Protein AF-A0A1E4HZI2-F1 (afdb_monomer)

Nearest PDB structures (foldseek):
  3ub1-assembly1_A  TM=8.234E-01  e=3.352E-04  Clostridium perfringens
  3ub1-assembly2_F  TM=8.005E-01  e=2.972E-04  Clostridium perfringens
  3wz3-assembly1_A  TM=5.425E-01  e=5.915E-02  Plasmid R64
  7qun-assembly1_D  TM=4.709E-01  e=5.071E+00  Sus scrofa domesticus
  7qun-assembly1_A  TM=4.025E-01  e=5.720E+00  Sus scrofa domesticus

Secondary structure (DSSP, 8-state):
-----------PSPPPPHHHHHHHHHHHHHHHT-EETT-HHHHHHHHGGGBSSGGGGGTT--S-SEEEEEEEEEEEEEE-TTS-EEEEEEEEEEEEEE-SPPPSSPPPPP---TTS--SS--TT-TTEEEEEEEEEEE-PEEEE-TTS-EEE-TT--TT----

Solvent-accessible surface area (backbone atoms only — not comparable to full-atom values): 9660 Å² total; per-residue (Å²): 136,91,80,80,85,70,80,81,69,75,75,65,80,73,58,55,52,70,67,62,41,34,53,52,46,35,54,48,50,44,39,68,58,14,31,28,45,68,39,67,63,44,27,41,63,53,37,36,79,45,30,68,54,53,81,59,46,53,63,99,55,89,73,67,58,38,29,34,45,80,44,70,43,60,60,62,72,45,78,38,94,87,38,24,34,32,31,36,33,42,31,36,34,32,35,42,44,75,75,48,83,83,72,94,60,60,73,76,86,70,96,60,55,86,89,68,59,56,19,35,80,64,89,85,51,81,50,53,42,85,52,69,68,47,82,46,76,50,62,54,26,30,32,60,41,99,89,70,47,70,23,33,36,88,77,55,48,94,84,54,69,88,124

Mean predicted aligned error: 7.82 Å

Foldseek 3Di:
DDDDPDDPPPPQQAFDDPVVLQVLVQLLCQALLFADLLARVLQLVLCVVAAPDSVCSCPPHPSDFGKGWPDKDWDDWDAAPNRKIWIKIKTKMKTKDFDDDRDPHRDDDDPDDSVRRHNGDDPPDPRIDIDDIDIDIDTWIWDQDPVRDIHTYPCADNVGPDD

pLDDT: mean 85.81, std 16.64, range [36.72, 98.75]

Sequence (163 aa):
MLAAVGPDFAAGPETVGELEAAAFAGRFVAEFLSWDEDDPARRAEVLRPLLRDPSGATLGWSGTGRQRVETVLPGRTLRTPCGGVIVEVTARVRTFRRTSPRPDQAPAPAEAHAADASCCPPDSSPGWVPAEAAWTRVAPPVVRLPDGELGIDLALTARGSQR

Structure (mmCIF, N/CA/C/O backbone):
data_AF-A0A1E4HZI2-F1
#
_entry.id   AF-A0A1E4HZI2-F1
#
loop_
_atom_site.group_PDB
_atom_site.id
_atom_site.type_symbol
_atom_site.label_atom_id
_atom_site.label_alt_id
_atom_site.label_comp_id
_atom_site.label_asym_id
_atom_site.label_entity_id
_atom_site.label_seq_id
_atom_site.pdbx_PDB_ins_code
_atom_site.Cartn_x
_atom_site.Cartn_y
_atom_site.Cartn_z
_atom_site.occupancy
_atom_site.B_iso_or_equiv
_atom_site.auth_seq_id
_atom_site.auth_comp_id
_atom_site.auth_asym_id
_atom_site.auth_atom_id
_atom_site.pdbx_PDB_model_num
ATOM 1 N N . MET A 1 1 ? -45.570 19.506 31.633 1.00 45.88 1 MET A N 1
ATOM 2 C CA . MET A 1 1 ? -45.087 18.113 31.714 1.00 45.88 1 MET A CA 1
ATOM 3 C C . MET A 1 1 ? -43.783 18.064 30.931 1.00 45.88 1 MET A C 1
ATOM 5 O O . MET A 1 1 ? -43.827 18.215 29.720 1.00 45.88 1 MET A O 1
ATOM 9 N N . LEU A 1 2 ? -42.640 18.040 31.625 1.00 44.00 2 LEU A N 1
ATOM 10 C CA . LEU A 1 2 ? -41.316 17.909 31.006 1.00 44.00 2 LEU A CA 1
ATOM 11 C C . LEU A 1 2 ? -41.111 16.464 30.527 1.00 44.00 2 LEU A C 1
ATOM 13 O O . LEU A 1 2 ? -41.405 15.541 31.282 1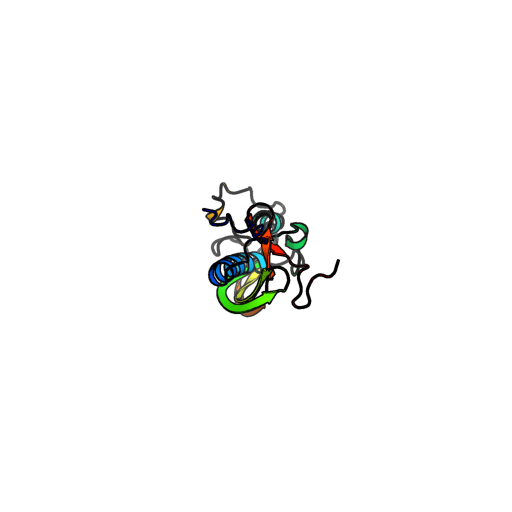.00 44.00 2 LEU A O 1
ATOM 17 N N . ALA A 1 3 ? -40.508 16.285 29.351 1.00 42.72 3 ALA A N 1
ATOM 18 C CA . ALA A 1 3 ? -39.646 15.142 29.060 1.00 42.72 3 ALA A CA 1
ATOM 19 C C . ALA A 1 3 ? -38.437 15.638 28.252 1.00 42.72 3 ALA A C 1
ATOM 21 O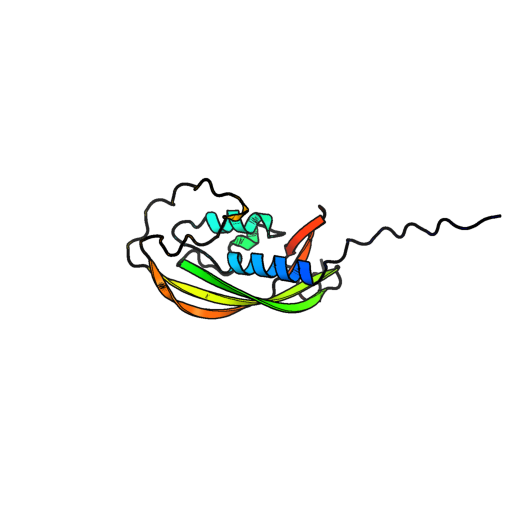 O . ALA A 1 3 ? -38.572 16.451 27.340 1.00 42.72 3 ALA A O 1
ATOM 22 N N . ALA A 1 4 ? -37.262 15.224 28.712 1.00 41.16 4 ALA A N 1
ATOM 23 C CA . ALA A 1 4 ? -35.968 15.852 28.509 1.00 41.16 4 ALA A CA 1
ATOM 24 C C . ALA A 1 4 ? -35.401 15.688 27.090 1.00 41.16 4 ALA A C 1
ATOM 26 O O . ALA A 1 4 ? -35.347 14.582 26.558 1.00 41.16 4 ALA A O 1
ATOM 27 N N . VAL A 1 5 ? -34.872 16.785 26.542 1.00 49.59 5 VAL A N 1
ATOM 28 C CA . VAL A 1 5 ? -33.780 16.734 25.563 1.00 49.59 5 VAL A CA 1
ATOM 29 C C . VAL A 1 5 ? -32.561 16.242 26.339 1.00 49.59 5 VAL A C 1
ATOM 31 O O . VAL A 1 5 ? -32.007 16.972 27.162 1.00 49.59 5 VAL A O 1
ATOM 34 N N . GLY A 1 6 ? -32.219 14.964 26.169 1.00 43.66 6 GLY A N 1
ATOM 35 C CA . GLY A 1 6 ? -30.952 14.428 26.660 1.00 43.66 6 GLY A CA 1
ATOM 36 C C . GLY A 1 6 ? -29.792 15.208 26.035 1.00 43.66 6 GLY A C 1
ATOM 37 O O . GLY A 1 6 ? -29.948 15.711 24.920 1.00 43.66 6 GLY A O 1
ATOM 38 N N . PRO A 1 7 ? -28.660 15.366 26.738 1.00 44.91 7 PRO A N 1
ATOM 39 C CA . PRO A 1 7 ? -27.532 16.093 26.186 1.00 44.91 7 PRO A CA 1
ATOM 40 C C . PRO A 1 7 ? -27.103 15.422 24.882 1.00 44.91 7 PRO A C 1
ATOM 42 O O . PRO A 1 7 ? -26.924 14.204 24.834 1.00 44.91 7 PRO A O 1
ATOM 45 N N . ASP A 1 8 ? -26.965 16.240 23.843 1.00 50.44 8 ASP A N 1
ATOM 46 C CA . ASP A 1 8 ? -26.248 15.899 22.625 1.00 50.44 8 ASP A CA 1
ATOM 47 C C . ASP A 1 8 ? -24.819 15.580 23.079 1.00 50.44 8 ASP A C 1
ATOM 49 O O . ASP A 1 8 ? -24.018 16.472 23.378 1.00 50.44 8 ASP A O 1
ATOM 53 N N . PHE A 1 9 ? -24.541 14.296 23.318 1.00 44.56 9 PHE A N 1
ATOM 54 C CA . PHE A 1 9 ? -23.184 13.845 23.556 1.00 44.56 9 PHE A CA 1
ATOM 55 C C . PHE A 1 9 ? -22.459 14.178 22.269 1.00 44.56 9 PHE A C 1
ATOM 57 O O . PHE A 1 9 ? -22.679 13.495 21.273 1.00 44.56 9 PHE A O 1
ATOM 64 N N . ALA A 1 10 ? -21.659 15.247 22.291 1.00 44.47 10 ALA A N 1
ATOM 65 C CA . ALA A 1 10 ? -20.738 15.582 21.222 1.00 44.47 10 ALA A CA 1
ATOM 66 C C . ALA A 1 10 ? -20.113 14.270 20.751 1.00 44.47 10 ALA A C 1
ATOM 68 O O . ALA A 1 10 ? -19.382 13.632 21.516 1.00 44.47 10 ALA A O 1
ATOM 69 N N . ALA A 1 11 ? -20.525 13.812 19.564 1.00 45.47 11 ALA A N 1
ATOM 70 C CA . ALA A 1 11 ? -20.101 12.530 19.052 1.00 45.47 11 ALA A CA 1
ATOM 71 C C . ALA A 1 11 ? -18.580 12.600 19.013 1.00 45.47 11 ALA A C 1
ATOM 73 O O . ALA A 1 11 ? -18.006 13.448 18.324 1.00 45.47 11 ALA A O 1
ATOM 74 N N . GLY A 1 12 ? -17.924 11.772 19.831 1.00 53.56 12 GLY A N 1
ATOM 75 C CA . GLY A 1 12 ? -16.487 11.585 19.705 1.00 53.56 12 GLY A CA 1
ATOM 76 C C . GLY A 1 12 ? -16.167 11.268 18.241 1.00 53.56 12 GLY A C 1
ATOM 77 O O . GLY A 1 12 ? -17.057 10.800 17.524 1.00 53.56 12 GLY A O 1
ATOM 78 N N . PRO A 1 13 ? -14.935 11.536 17.776 1.00 59.59 13 PRO A N 1
ATOM 79 C CA . PRO A 1 13 ? -14.566 11.251 16.395 1.00 59.59 13 PRO A CA 1
ATOM 80 C C . PRO A 1 13 ? -15.031 9.840 16.028 1.00 59.59 13 PRO A C 1
ATOM 82 O O . PRO A 1 13 ? -14.765 8.892 16.774 1.00 59.59 13 PRO A O 1
ATOM 85 N N . GLU A 1 14 ? -15.789 9.730 14.934 1.00 73.38 14 GLU A N 1
ATOM 86 C CA . GLU A 1 14 ? -16.395 8.472 14.511 1.00 73.38 14 GLU A CA 1
ATOM 87 C C . GLU A 1 14 ? -15.312 7.394 14.438 1.00 73.38 14 GLU A C 1
ATOM 89 O O . GLU A 1 14 ? -14.312 7.518 13.721 1.00 73.38 14 GLU A O 1
ATOM 94 N N . THR A 1 15 ? -15.472 6.357 15.259 1.00 86.38 15 THR A N 1
ATOM 95 C CA . THR A 1 15 ? -14.475 5.297 15.369 1.00 86.38 15 THR A CA 1
ATOM 96 C C . THR A 1 15 ? -14.351 4.571 14.043 1.00 86.38 15 THR A C 1
ATOM 98 O O . THR A 1 15 ? -15.362 4.269 13.415 1.00 86.38 15 THR A O 1
ATOM 101 N N . VAL A 1 16 ? -13.134 4.199 13.654 1.00 93.69 16 VAL A N 1
ATOM 102 C CA . VAL A 1 16 ? -12.942 3.434 12.421 1.00 93.69 16 VAL A CA 1
ATOM 103 C C . VAL A 1 16 ? -13.563 2.036 12.574 1.00 93.69 16 VAL A C 1
ATOM 105 O O . VAL A 1 16 ? -13.295 1.315 13.550 1.00 93.69 16 VAL A O 1
ATOM 108 N N . GLY A 1 17 ? -14.412 1.663 11.619 1.00 94.44 17 GLY A N 1
ATOM 109 C CA . GLY A 1 17 ? -14.993 0.337 11.473 1.00 94.44 17 GLY A CA 1
ATOM 110 C C . GLY A 1 17 ? -13.965 -0.680 10.977 1.00 94.44 17 GLY A C 1
ATOM 111 O O . GLY A 1 17 ? -13.058 -0.372 10.208 1.00 94.44 17 GLY A O 1
ATOM 112 N N . GLU A 1 18 ? -14.085 -1.930 11.414 1.00 94.94 18 GLU A N 1
ATOM 113 C CA . GLU A 1 18 ? -13.055 -2.942 11.138 1.00 94.94 18 GLU A CA 1
ATOM 114 C C . GLU A 1 18 ? -12.975 -3.328 9.658 1.00 94.94 18 GLU A C 1
ATOM 116 O O . GLU A 1 18 ? -11.879 -3.486 9.125 1.00 94.94 18 GLU A O 1
ATOM 121 N N . LEU A 1 19 ? -14.121 -3.443 8.980 1.00 96.69 19 LEU A N 1
ATOM 122 C CA . LEU A 1 19 ? -14.163 -3.847 7.575 1.00 96.69 19 LEU A CA 1
ATOM 123 C C . LEU A 1 19 ? -13.629 -2.751 6.641 1.00 96.69 19 LEU A C 1
ATOM 125 O O . LEU A 1 19 ? -12.852 -3.046 5.734 1.00 96.69 19 LEU A O 1
ATOM 129 N N . GLU A 1 20 ? -14.002 -1.489 6.878 1.00 96.56 20 GLU A N 1
ATOM 130 C CA . GLU A 1 20 ? -13.464 -0.357 6.110 1.00 96.56 20 GLU A CA 1
ATOM 131 C C . GLU A 1 20 ? -11.960 -0.178 6.364 1.00 96.56 20 GLU A C 1
ATOM 133 O O . GLU A 1 20 ? -11.206 0.034 5.415 1.00 96.56 20 GLU A O 1
ATOM 138 N N . ALA A 1 21 ? -11.496 -0.379 7.607 1.00 97.75 21 ALA A N 1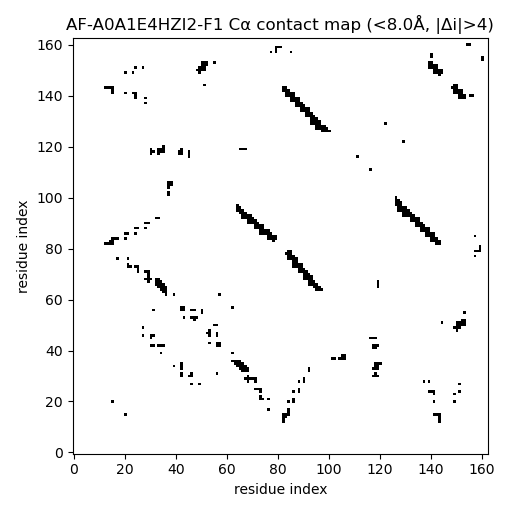
ATOM 139 C CA . ALA A 1 21 ? -10.074 -0.370 7.925 1.00 97.75 21 ALA A CA 1
ATOM 140 C C . ALA A 1 21 ? -9.341 -1.475 7.170 1.00 97.75 21 ALA A C 1
ATOM 142 O O . ALA A 1 21 ? -8.291 -1.221 6.588 1.00 97.75 21 ALA A O 1
ATOM 143 N N . ALA A 1 22 ? -9.893 -2.691 7.149 1.00 98.31 22 ALA A N 1
ATOM 144 C CA . ALA A 1 22 ? -9.295 -3.824 6.456 1.00 98.31 22 ALA A CA 1
ATOM 145 C C . ALA A 1 22 ? -9.160 -3.577 4.946 1.00 98.31 22 ALA A C 1
ATOM 147 O O . ALA A 1 22 ? -8.094 -3.826 4.378 1.00 98.31 22 ALA A O 1
ATOM 148 N N . ALA A 1 23 ? -10.203 -3.041 4.307 1.00 98.12 23 ALA A N 1
ATOM 149 C CA . ALA A 1 23 ? -10.178 -2.692 2.889 1.00 98.12 23 ALA A CA 1
ATOM 150 C C . ALA A 1 23 ? -9.157 -1.580 2.590 1.00 98.12 23 ALA A C 1
ATOM 152 O O . ALA A 1 23 ? -8.339 -1.711 1.674 1.00 98.12 23 ALA A O 1
ATOM 153 N N . PHE A 1 24 ? -9.155 -0.513 3.394 1.00 98.00 24 PHE A N 1
ATOM 154 C CA . PHE A 1 24 ? -8.246 0.618 3.222 1.00 98.00 24 PHE A CA 1
ATOM 155 C C . PHE A 1 24 ? -6.781 0.230 3.461 1.00 98.00 24 PHE A C 1
ATOM 157 O O . PHE A 1 24 ? -5.911 0.550 2.653 1.00 98.00 24 PHE A O 1
ATOM 164 N N . ALA A 1 25 ? -6.510 -0.536 4.521 1.00 98.44 25 ALA A N 1
ATOM 165 C CA . ALA A 1 25 ? -5.195 -1.098 4.805 1.00 98.44 25 ALA A CA 1
ATOM 166 C C . ALA A 1 25 ? -4.715 -2.021 3.678 1.00 98.44 25 ALA A C 1
ATOM 168 O O . ALA A 1 25 ? -3.557 -1.939 3.278 1.00 98.44 25 ALA A O 1
ATOM 169 N N . GLY A 1 26 ? -5.594 -2.867 3.133 1.00 98.25 26 GLY A N 1
ATOM 170 C CA . GLY A 1 26 ? -5.278 -3.722 1.988 1.00 98.25 26 GLY A CA 1
ATOM 171 C C . GLY A 1 26 ? -4.828 -2.916 0.769 1.00 98.25 26 GLY A C 1
ATOM 172 O O . GLY A 1 26 ? -3.766 -3.198 0.213 1.00 98.25 26 GLY A O 1
ATOM 173 N N . ARG A 1 27 ? -5.581 -1.866 0.407 1.00 97.31 27 ARG A N 1
ATOM 174 C CA . ARG A 1 27 ? -5.209 -0.933 -0.672 1.00 97.31 27 ARG A CA 1
ATOM 175 C C . ARG A 1 27 ? -3.866 -0.263 -0.395 1.00 97.31 27 ARG A C 1
ATOM 177 O O . ARG A 1 27 ? -2.996 -0.265 -1.258 1.00 97.31 27 ARG A O 1
ATOM 184 N N . PHE A 1 28 ? -3.682 0.282 0.806 1.00 97.69 28 PHE A N 1
ATOM 185 C CA . PHE A 1 28 ? -2.423 0.919 1.178 1.00 97.69 28 PHE A CA 1
ATOM 186 C C . PHE A 1 28 ? -1.240 -0.035 1.038 1.00 97.69 28 PHE A C 1
ATOM 188 O O . PHE A 1 28 ? -0.227 0.350 0.475 1.00 97.69 28 PHE A O 1
ATOM 195 N N . VAL A 1 29 ? -1.352 -1.276 1.509 1.00 98.12 29 VAL A N 1
ATOM 196 C CA . VAL A 1 29 ? -0.246 -2.241 1.454 1.00 98.12 29 VAL A CA 1
ATOM 197 C C . VAL A 1 29 ? 0.084 -2.653 0.026 1.00 98.12 29 VAL A C 1
ATOM 199 O O . VAL A 1 29 ? 1.268 -2.798 -0.282 1.00 98.12 29 VAL A O 1
ATOM 202 N N . ALA A 1 30 ? -0.927 -2.794 -0.837 1.00 97.31 30 ALA A N 1
ATOM 203 C CA . ALA A 1 30 ? -0.723 -3.066 -2.257 1.00 97.31 30 ALA A CA 1
ATOM 204 C C . ALA A 1 30 ? 0.187 -2.010 -2.906 1.00 97.31 30 ALA A C 1
ATOM 206 O O . ALA A 1 30 ? 1.115 -2.361 -3.633 1.00 97.31 30 ALA A O 1
ATOM 207 N N . GLU A 1 31 ? -0.010 -0.738 -2.560 1.00 96.06 31 GLU A N 1
ATOM 208 C CA . GLU A 1 31 ? 0.771 0.372 -3.108 1.00 96.06 31 GLU A CA 1
ATOM 209 C C . GLU A 1 31 ? 2.068 0.646 -2.344 1.00 96.06 31 GLU A C 1
ATOM 211 O O . GLU A 1 31 ? 3.102 0.938 -2.939 1.00 96.06 31 GLU A O 1
ATOM 216 N N . PHE A 1 32 ? 2.062 0.523 -1.019 1.00 96.69 32 PHE A N 1
ATOM 217 C CA . PHE A 1 32 ? 3.212 0.831 -0.174 1.00 96.69 32 PHE A CA 1
ATOM 218 C C . PHE A 1 32 ? 4.367 -0.141 -0.405 1.00 96.69 32 PHE A C 1
ATOM 220 O O . PHE A 1 32 ? 5.529 0.267 -0.369 1.00 96.69 32 PHE A O 1
ATOM 227 N N . LEU A 1 33 ? 4.050 -1.413 -0.667 1.00 96.75 33 LEU A N 1
ATOM 228 C CA . LEU A 1 33 ? 5.018 -2.450 -1.017 1.00 96.75 33 LEU A CA 1
ATOM 229 C C . LEU A 1 33 ? 5.181 -2.618 -2.535 1.00 96.75 33 LEU A C 1
ATOM 231 O O . LEU A 1 33 ? 5.764 -3.610 -2.959 1.00 96.75 33 LEU A O 1
ATOM 235 N N . SER A 1 34 ? 4.692 -1.685 -3.349 1.00 96.50 34 SER A N 1
ATOM 236 C CA . SER A 1 34 ? 4.969 -1.637 -4.785 1.00 96.50 34 SER A CA 1
ATOM 237 C C . SER A 1 34 ? 5.814 -0.407 -5.097 1.00 96.50 34 SER A C 1
ATOM 239 O O . SER A 1 34 ? 5.623 0.658 -4.511 1.00 96.50 34 SER A O 1
ATOM 241 N N . TRP A 1 35 ? 6.776 -0.542 -6.002 1.00 95.94 35 TRP A N 1
ATOM 242 C CA . TRP A 1 35 ? 7.620 0.570 -6.431 1.00 95.94 35 TRP A CA 1
ATOM 243 C C . TRP A 1 35 ? 8.356 0.249 -7.716 1.00 95.94 35 TRP A C 1
ATOM 245 O O . TRP A 1 35 ? 8.549 -0.915 -8.080 1.00 95.94 35 TRP A O 1
ATOM 255 N N . ASP A 1 36 ? 8.822 1.309 -8.358 1.00 94.50 36 ASP A N 1
ATOM 256 C CA . ASP A 1 36 ? 9.625 1.240 -9.555 1.00 94.50 36 ASP A CA 1
ATOM 257 C C . ASP A 1 36 ? 10.684 2.337 -9.554 1.00 94.50 36 ASP A C 1
ATOM 259 O O . ASP A 1 36 ? 10.378 3.522 -9.440 1.00 94.50 36 ASP A O 1
ATOM 263 N N . GLU A 1 37 ? 11.946 1.946 -9.690 1.00 94.19 37 GLU A N 1
ATOM 264 C CA . GLU A 1 37 ? 13.034 2.912 -9.772 1.00 94.19 37 GLU A CA 1
ATOM 265 C C . GLU A 1 37 ? 13.014 3.731 -11.067 1.00 94.19 37 GLU A C 1
ATOM 267 O O . GLU A 1 37 ? 13.618 4.798 -11.072 1.00 94.19 37 GLU A O 1
ATOM 272 N N . ASP A 1 38 ? 12.342 3.287 -12.138 1.00 92.69 38 ASP A N 1
ATOM 273 C CA . ASP A 1 38 ? 12.230 4.071 -13.382 1.00 92.69 38 ASP A CA 1
ATOM 274 C C . ASP A 1 38 ? 11.342 5.320 -13.218 1.00 92.69 38 ASP A C 1
ATOM 276 O O . ASP A 1 38 ? 11.557 6.312 -13.914 1.00 92.69 38 ASP A O 1
ATOM 280 N N . ASP A 1 39 ? 10.413 5.317 -12.255 1.00 90.69 39 ASP A N 1
ATOM 281 C CA . ASP A 1 39 ? 9.580 6.472 -11.899 1.00 90.69 39 ASP A CA 1
ATOM 282 C C . ASP A 1 39 ? 9.466 6.644 -10.368 1.00 90.69 39 ASP A C 1
ATOM 284 O O . ASP A 1 39 ? 8.458 6.284 -9.749 1.00 90.69 39 ASP A O 1
ATOM 288 N N . PRO A 1 40 ? 10.495 7.214 -9.712 1.00 89.00 40 PRO A N 1
ATOM 289 C CA . PRO A 1 40 ? 10.489 7.364 -8.260 1.00 89.00 40 PRO A CA 1
ATOM 290 C C . PRO A 1 40 ? 9.427 8.319 -7.717 1.00 89.00 40 PRO A C 1
ATOM 292 O O . PRO A 1 40 ? 9.039 8.201 -6.552 1.00 89.00 40 PRO A O 1
ATOM 295 N N . ALA A 1 41 ? 8.956 9.263 -8.536 1.00 89.94 41 ALA A N 1
ATOM 296 C CA . ALA A 1 41 ? 7.937 10.224 -8.131 1.00 89.94 41 ALA A CA 1
ATOM 297 C C . ALA A 1 41 ? 6.563 9.555 -7.991 1.00 89.94 41 ALA A C 1
ATOM 299 O O . ALA A 1 41 ? 5.810 9.897 -7.072 1.00 89.94 41 ALA A O 1
ATOM 300 N N . ARG A 1 42 ? 6.275 8.541 -8.822 1.00 90.94 42 ARG A N 1
ATOM 301 C CA . ARG A 1 42 ? 4.990 7.833 -8.842 1.00 90.94 42 ARG A CA 1
ATOM 302 C C . ARG A 1 42 ? 4.550 7.335 -7.477 1.00 90.94 42 ARG A C 1
ATOM 304 O O . ARG A 1 42 ? 3.391 7.494 -7.100 1.00 90.94 42 ARG A O 1
ATOM 311 N N . ARG A 1 43 ? 5.479 6.762 -6.709 1.00 92.88 43 ARG A N 1
ATOM 312 C CA . ARG A 1 43 ? 5.175 6.232 -5.374 1.00 92.88 43 ARG A CA 1
ATOM 313 C C . ARG A 1 43 ? 4.656 7.325 -4.438 1.00 92.88 43 ARG A C 1
ATOM 315 O O . ARG A 1 43 ? 3.688 7.108 -3.714 1.00 92.88 43 ARG A O 1
ATOM 322 N N . ALA A 1 44 ? 5.270 8.508 -4.469 1.00 92.25 44 ALA A N 1
ATOM 323 C CA . ALA A 1 44 ? 4.841 9.639 -3.653 1.00 92.25 44 ALA A CA 1
ATOM 324 C C . ALA A 1 44 ? 3.466 10.169 -4.076 1.00 92.25 44 ALA A C 1
ATOM 326 O O . ALA A 1 44 ? 2.665 10.531 -3.219 1.00 92.25 44 ALA A O 1
ATOM 327 N N . GLU A 1 45 ? 3.175 10.196 -5.376 1.00 92.00 45 GLU A N 1
ATOM 328 C CA . GLU A 1 45 ? 1.876 10.621 -5.906 1.00 92.00 45 GLU A CA 1
ATOM 329 C C . GLU A 1 45 ? 0.744 9.678 -5.488 1.00 92.00 45 GLU A C 1
ATOM 331 O O . GLU A 1 45 ? -0.278 10.135 -4.977 1.00 92.00 45 GLU A O 1
ATOM 336 N N . VAL A 1 46 ? 0.951 8.369 -5.654 1.00 93.62 46 VAL A N 1
ATOM 337 C CA . VAL A 1 46 ? -0.048 7.328 -5.367 1.00 93.62 46 VAL A CA 1
ATOM 338 C C . VAL A 1 46 ? -0.326 7.203 -3.868 1.00 93.62 46 VAL A C 1
ATOM 340 O O . VAL A 1 46 ? -1.475 7.023 -3.466 1.00 93.62 46 VAL A O 1
ATOM 343 N N . LEU A 1 47 ? 0.704 7.321 -3.021 1.00 95.00 47 LEU A N 1
ATOM 344 C CA . LEU A 1 47 ? 0.553 7.171 -1.569 1.00 95.00 47 LEU A CA 1
ATOM 345 C C . LEU A 1 47 ? 0.061 8.435 -0.860 1.00 95.00 47 LEU A C 1
ATOM 347 O O . LEU A 1 47 ? -0.495 8.323 0.232 1.00 95.00 47 LEU A O 1
ATOM 351 N N . ARG A 1 48 ? 0.234 9.625 -1.452 1.00 93.62 48 ARG A N 1
ATOM 352 C CA . ARG A 1 48 ? -0.192 10.904 -0.859 1.00 93.62 48 ARG A CA 1
ATOM 353 C C . ARG A 1 48 ? -1.636 10.900 -0.332 1.00 93.62 48 ARG A C 1
ATOM 355 O O . ARG A 1 48 ? -1.803 11.322 0.805 1.00 93.62 48 ARG A O 1
ATOM 362 N N . PRO A 1 49 ? -2.661 10.434 -1.075 1.00 93.56 49 PRO A N 1
ATOM 363 C CA . PRO A 1 49 ? -4.035 10.418 -0.567 1.00 93.56 49 PRO A CA 1
ATOM 364 C C . PRO A 1 49 ? -4.294 9.355 0.511 1.00 93.56 49 PRO A C 1
ATOM 366 O O . PRO A 1 49 ? -5.351 9.372 1.126 1.00 93.56 49 PRO A O 1
ATOM 369 N N . LEU A 1 50 ? -3.376 8.407 0.728 1.00 96.00 50 LEU A N 1
ATOM 370 C CA . LEU A 1 50 ? -3.554 7.319 1.697 1.00 96.00 50 LEU A CA 1
ATOM 371 C C . LEU A 1 50 ? -2.871 7.601 3.038 1.00 96.00 50 LEU A C 1
ATOM 373 O O . LEU A 1 50 ? -3.168 6.934 4.025 1.00 96.00 50 LEU A O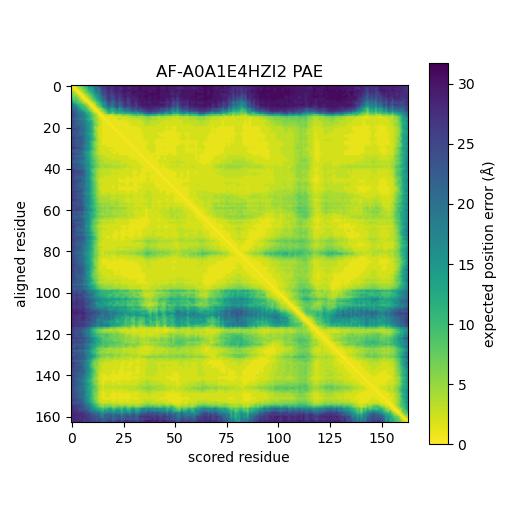 1
ATOM 377 N N . LEU A 1 51 ? -1.931 8.544 3.082 1.00 96.56 51 LEU A N 1
ATOM 378 C CA . LEU A 1 51 ? -1.105 8.833 4.250 1.00 96.56 51 LEU A CA 1
ATOM 379 C C . LEU A 1 51 ? -1.591 10.090 4.974 1.00 96.56 51 LEU A C 1
ATOM 381 O O . LEU A 1 51 ? -1.822 11.121 4.350 1.00 96.56 51 LEU A O 1
ATOM 385 N N . ARG A 1 52 ? -1.633 10.041 6.312 1.00 95.75 52 ARG A N 1
ATOM 386 C CA . ARG A 1 52 ? -1.795 11.246 7.144 1.00 95.75 52 ARG A CA 1
ATOM 387 C C . ARG A 1 52 ? -0.623 12.214 6.940 1.00 95.75 52 ARG A C 1
ATOM 389 O O . ARG A 1 52 ? -0.831 13.420 6.867 1.00 95.75 52 ARG A O 1
ATOM 396 N N . ASP A 1 53 ? 0.597 11.680 6.879 1.00 94.69 53 ASP A N 1
ATOM 397 C CA . ASP A 1 53 ? 1.817 12.428 6.566 1.00 94.69 53 ASP A CA 1
ATOM 398 C C . ASP A 1 53 ? 2.419 11.913 5.244 1.00 94.69 53 ASP A C 1
ATOM 400 O O . ASP A 1 53 ? 2.977 10.807 5.215 1.00 94.69 53 ASP A O 1
ATOM 404 N N . PRO A 1 54 ? 2.346 12.698 4.151 1.00 93.00 54 PRO A N 1
ATOM 405 C CA . PRO A 1 54 ? 2.896 12.317 2.852 1.00 93.00 54 PRO A CA 1
ATOM 406 C C . PRO A 1 54 ? 4.400 12.009 2.860 1.00 93.00 54 PRO A C 1
ATOM 408 O O . PRO A 1 54 ? 4.871 11.307 1.964 1.00 93.00 54 PRO A O 1
ATOM 411 N N . SER A 1 55 ? 5.163 12.487 3.853 1.00 90.12 55 SER A N 1
ATOM 412 C CA . SER A 1 55 ? 6.596 12.183 3.977 1.00 90.12 55 SER A CA 1
ATOM 413 C C . SER A 1 55 ? 6.867 10.680 4.152 1.00 90.12 55 SER A C 1
ATOM 415 O O . SER A 1 55 ? 7.923 10.183 3.758 1.00 90.12 55 SER A O 1
ATOM 417 N N . GLY A 1 56 ? 5.875 9.927 4.645 1.00 91.94 56 GLY A N 1
ATOM 418 C CA . GLY A 1 56 ? 5.940 8.477 4.800 1.00 91.94 56 GLY A CA 1
ATOM 419 C C . GLY A 1 56 ? 6.001 7.693 3.484 1.00 91.94 56 GLY A C 1
ATOM 420 O O . GLY A 1 56 ? 6.302 6.500 3.504 1.00 91.94 56 GLY A O 1
ATOM 421 N N . ALA A 1 57 ? 5.762 8.333 2.335 1.00 92.25 57 ALA A N 1
ATOM 422 C CA . ALA A 1 57 ? 5.691 7.664 1.038 1.00 92.25 57 ALA A CA 1
ATOM 423 C C . ALA A 1 57 ? 7.025 7.077 0.545 1.00 92.25 57 ALA A C 1
ATOM 425 O O . ALA A 1 57 ? 7.034 6.314 -0.418 1.00 92.25 57 ALA A O 1
ATOM 426 N N . THR A 1 58 ? 8.155 7.407 1.175 1.00 88.38 58 THR A N 1
ATOM 427 C CA . THR A 1 58 ? 9.485 6.854 0.852 1.00 88.38 58 THR A CA 1
ATOM 428 C C . THR A 1 58 ? 9.949 5.784 1.843 1.00 88.38 58 THR A C 1
ATOM 430 O O . THR A 1 58 ? 10.906 5.067 1.562 1.00 88.38 58 THR A O 1
ATOM 433 N N . LEU A 1 59 ? 9.235 5.574 2.954 1.00 91.00 59 LEU A N 1
ATOM 434 C CA . LEU A 1 59 ? 9.626 4.600 3.975 1.00 91.00 59 LEU A CA 1
ATOM 435 C C . LEU A 1 59 ? 9.714 3.177 3.409 1.00 91.00 59 LEU A C 1
ATOM 437 O O . LEU A 1 59 ? 8.896 2.763 2.585 1.00 91.00 59 LEU A O 1
ATOM 441 N N . GLY A 1 60 ? 10.724 2.430 3.859 1.00 87.94 60 GLY A N 1
ATOM 442 C CA . GLY A 1 60 ? 10.950 1.035 3.469 1.00 87.94 60 GLY A CA 1
ATOM 443 C C . GLY A 1 60 ? 11.521 0.823 2.063 1.00 87.94 60 GLY A C 1
ATOM 444 O O . GLY A 1 60 ? 11.783 -0.322 1.708 1.00 87.94 60 GLY A O 1
ATOM 445 N N . TRP A 1 61 ? 11.754 1.884 1.283 1.00 93.50 61 TRP A N 1
ATOM 446 C CA . TRP A 1 61 ? 12.315 1.786 -0.062 1.00 93.50 61 TRP A CA 1
ATOM 447 C C . TRP A 1 61 ? 13.623 2.572 -0.187 1.00 93.50 61 TRP A C 1
ATOM 449 O O . TRP A 1 61 ? 13.699 3.737 0.190 1.00 93.50 61 TRP A O 1
ATOM 459 N N . SER A 1 62 ? 14.655 1.946 -0.755 1.00 91.62 62 SER A N 1
ATOM 460 C CA . SER A 1 62 ? 15.963 2.569 -1.012 1.00 91.62 62 SER A CA 1
ATOM 461 C C . SER A 1 62 ? 15.992 3.478 -2.247 1.00 91.62 62 SER A C 1
ATOM 463 O O . SER A 1 62 ? 17.034 4.055 -2.544 1.00 91.62 62 SER A O 1
ATOM 465 N N . GLY A 1 63 ? 14.890 3.575 -3.000 1.00 92.25 63 GLY A N 1
ATOM 466 C CA . GLY A 1 63 ? 14.848 4.258 -4.300 1.00 92.25 63 GLY A CA 1
ATOM 467 C C . GLY A 1 63 ? 15.348 3.405 -5.473 1.00 92.25 63 GLY A C 1
ATOM 468 O O . GLY A 1 63 ? 15.472 3.908 -6.589 1.00 92.25 63 GLY A O 1
ATOM 469 N N . THR A 1 64 ? 15.644 2.123 -5.232 1.00 93.06 64 THR A N 1
ATOM 470 C CA . THR A 1 64 ? 16.175 1.186 -6.231 1.00 93.06 64 THR A CA 1
ATOM 471 C C . THR A 1 64 ? 15.292 -0.048 -6.391 1.00 93.06 64 THR A C 1
ATOM 473 O O . THR A 1 64 ? 14.609 -0.468 -5.455 1.00 93.06 64 THR A O 1
ATOM 476 N N . GLY A 1 65 ? 15.387 -0.684 -7.552 1.00 93.94 65 GLY A N 1
ATOM 477 C CA . GLY A 1 65 ? 14.667 -1.895 -7.913 1.00 93.94 65 GLY A CA 1
ATOM 478 C C . GLY A 1 65 ? 13.216 -1.655 -8.321 1.00 93.94 65 GLY A C 1
ATOM 479 O O . GLY A 1 65 ? 12.684 -0.547 -8.251 1.00 93.94 65 GLY A O 1
ATOM 480 N N . ARG A 1 66 ? 12.571 -2.749 -8.720 1.00 95.56 66 ARG A N 1
ATOM 481 C CA . ARG A 1 66 ? 11.139 -2.813 -8.987 1.00 95.56 66 ARG A CA 1
ATOM 482 C C . ARG A 1 66 ? 10.545 -3.988 -8.228 1.00 95.56 66 ARG A C 1
ATOM 484 O O . ARG A 1 66 ? 11.108 -5.087 -8.229 1.00 95.56 66 ARG A O 1
ATOM 491 N N . GLN A 1 67 ? 9.403 -3.756 -7.597 1.00 95.44 67 GLN A N 1
ATOM 492 C CA . GLN A 1 67 ? 8.601 -4.818 -7.009 1.00 95.44 67 GLN A CA 1
ATOM 493 C C . GLN A 1 67 ? 7.117 -4.463 -7.046 1.00 95.44 67 GLN A C 1
ATOM 495 O O . GLN A 1 67 ? 6.739 -3.292 -7.106 1.00 95.44 67 GLN A O 1
ATOM 500 N N . ARG A 1 68 ? 6.283 -5.496 -6.975 1.00 95.81 68 ARG A N 1
ATOM 501 C CA . ARG A 1 68 ? 4.832 -5.386 -7.041 1.00 95.81 68 ARG A CA 1
ATOM 502 C C . ARG A 1 68 ? 4.181 -6.330 -6.049 1.00 95.81 68 ARG A C 1
ATOM 504 O O . ARG A 1 68 ? 4.583 -7.485 -5.925 1.00 95.81 68 ARG A O 1
ATOM 511 N N . VAL A 1 69 ? 3.126 -5.867 -5.400 1.00 97.25 69 VAL A N 1
ATOM 512 C CA . VAL A 1 69 ? 2.215 -6.740 -4.662 1.00 97.25 69 VAL A CA 1
ATOM 513 C C . VAL A 1 69 ? 1.261 -7.441 -5.633 1.00 97.25 69 VAL A C 1
ATOM 515 O O . VAL A 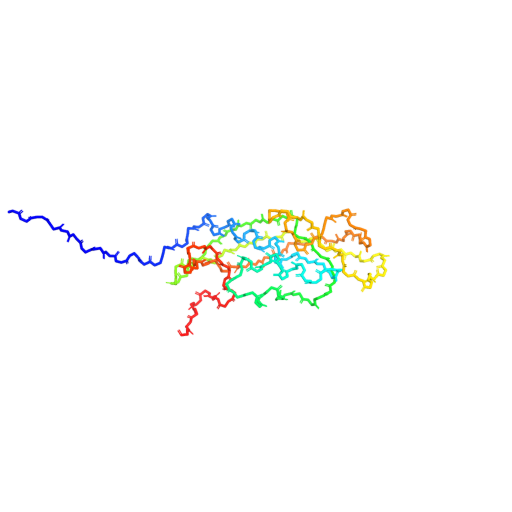1 69 ? 0.580 -6.792 -6.417 1.00 97.25 69 VAL A O 1
ATOM 518 N N . GLU A 1 70 ? 1.200 -8.771 -5.571 1.00 95.94 70 GLU A N 1
ATOM 519 C CA . GLU A 1 70 ? 0.297 -9.612 -6.376 1.00 95.94 70 GLU A CA 1
ATOM 520 C C . GLU A 1 70 ? -1.007 -9.930 -5.636 1.00 95.94 70 GLU A C 1
ATOM 522 O O . GLU A 1 70 ? -2.049 -10.180 -6.238 1.00 95.94 70 GLU A O 1
ATOM 527 N N . THR A 1 71 ? -0.947 -10.010 -4.306 1.00 97.50 71 THR A N 1
ATOM 528 C CA . THR A 1 71 ? -2.085 -10.392 -3.461 1.00 97.50 71 THR A CA 1
ATOM 529 C C . THR A 1 71 ? -1.969 -9.719 -2.105 1.00 97.50 71 THR A C 1
ATOM 531 O O . THR A 1 71 ? -0.878 -9.678 -1.538 1.00 97.50 71 THR A O 1
ATOM 534 N N . VAL A 1 72 ? -3.097 -9.263 -1.557 1.00 98.25 72 VAL A N 1
ATOM 535 C CA . VAL A 1 72 ? -3.220 -8.772 -0.178 1.00 98.25 72 VAL A CA 1
ATOM 536 C C . VAL A 1 72 ? -4.282 -9.563 0.576 1.00 98.25 72 VAL A C 1
ATOM 538 O O . VAL A 1 72 ? -5.357 -9.833 0.050 1.00 98.25 72 VAL A O 1
ATOM 541 N N . LEU A 1 73 ? -3.973 -9.930 1.817 1.00 98.50 73 LEU A N 1
AT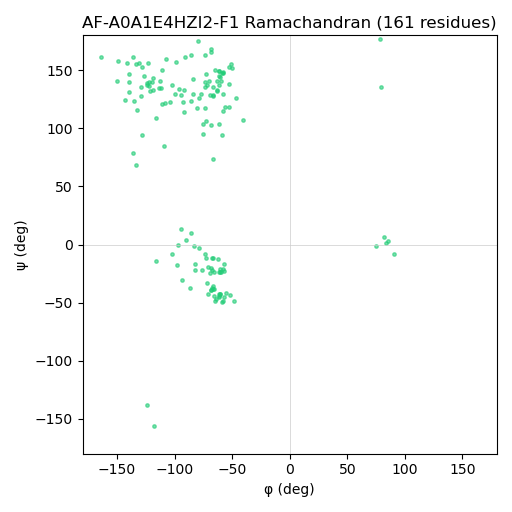OM 542 C CA . LEU A 1 73 ? -4.848 -10.662 2.726 1.00 98.50 73 LEU A CA 1
ATOM 543 C C . LEU A 1 73 ? -4.913 -9.901 4.060 1.00 98.50 73 LEU A C 1
ATOM 545 O O . LEU A 1 73 ? -4.019 -10.069 4.900 1.00 98.50 73 LEU A O 1
ATOM 549 N N . PRO A 1 74 ? -5.923 -9.033 4.256 1.00 98.19 74 PRO A N 1
ATOM 550 C CA . PRO A 1 74 ? -6.203 -8.447 5.560 1.00 98.19 74 PRO A CA 1
ATOM 551 C C . PRO A 1 74 ? -6.558 -9.537 6.578 1.00 98.19 74 PRO A C 1
ATOM 553 O O . PRO A 1 74 ? -7.284 -10.482 6.273 1.00 98.19 74 PRO A O 1
ATOM 556 N N . GLY A 1 75 ? -6.016 -9.412 7.782 1.00 96.88 75 GLY A N 1
ATOM 557 C CA . GLY A 1 75 ? -6.163 -10.353 8.882 1.00 96.88 75 GLY A CA 1
ATOM 558 C C . GLY A 1 75 ? -6.722 -9.676 10.129 1.00 96.88 75 GLY A C 1
ATOM 559 O O . GLY A 1 75 ? -7.650 -8.874 10.060 1.00 96.88 75 GLY A O 1
ATOM 560 N N . ARG A 1 76 ? -6.160 -10.024 11.292 1.00 96.38 76 ARG A N 1
ATOM 561 C CA . ARG A 1 76 ? -6.616 -9.507 12.590 1.00 96.38 76 ARG A CA 1
ATOM 562 C C . ARG A 1 76 ? -6.534 -7.981 12.677 1.00 96.38 76 ARG A C 1
ATOM 564 O O . ARG A 1 76 ? -5.599 -7.364 12.164 1.00 96.38 76 ARG A O 1
ATOM 571 N N . THR A 1 77 ? -7.463 -7.405 13.426 1.00 96.19 77 THR A N 1
ATOM 572 C CA . THR A 1 77 ? -7.518 -5.982 13.754 1.00 96.19 77 THR A CA 1
ATOM 573 C C . THR A 1 77 ? -7.217 -5.766 15.238 1.00 96.19 77 THR A C 1
ATOM 575 O O . THR A 1 77 ? -7.473 -6.624 16.083 1.00 96.19 77 THR A O 1
ATOM 578 N N . LEU A 1 78 ? -6.632 -4.615 15.566 1.00 95.19 78 LEU A N 1
ATOM 579 C CA . LEU A 1 78 ? -6.407 -4.162 16.934 1.00 95.19 78 LEU A CA 1
ATOM 580 C C . LEU A 1 78 ? -6.862 -2.710 17.056 1.00 95.19 78 LEU A C 1
ATOM 582 O O . LEU A 1 78 ? -6.283 -1.818 16.436 1.00 95.19 78 LEU A O 1
ATOM 586 N N . ARG A 1 79 ? -7.883 -2.466 17.877 1.00 93.00 79 ARG A N 1
ATOM 587 C CA . ARG A 1 79 ? -8.374 -1.113 18.151 1.00 93.00 79 ARG A CA 1
ATOM 588 C C . ARG A 1 79 ? -7.385 -0.349 19.028 1.00 93.00 79 ARG A C 1
ATOM 590 O O . ARG A 1 79 ? -6.864 -0.892 20.001 1.00 93.00 79 ARG A O 1
ATOM 597 N N . THR A 1 80 ? -7.142 0.913 18.692 1.00 89.62 80 THR A N 1
ATOM 598 C CA . THR A 1 80 ? -6.283 1.809 19.472 1.00 89.62 80 THR A CA 1
ATOM 599 C C . THR A 1 80 ? -7.124 2.716 20.383 1.00 89.62 80 THR A C 1
ATOM 601 O O . THR A 1 80 ? -8.294 2.971 20.087 1.00 89.62 80 THR A O 1
ATOM 604 N N . PRO A 1 81 ? -6.553 3.261 21.476 1.00 86.38 81 PRO A N 1
ATOM 605 C CA . PRO A 1 81 ? -7.277 4.177 22.366 1.00 86.38 81 PRO A CA 1
ATOM 606 C C . PRO A 1 81 ? -7.790 5.459 21.691 1.00 86.38 81 PRO A C 1
ATOM 608 O O . PRO A 1 81 ? -8.753 6.049 22.164 1.00 86.38 81 PRO A O 1
ATOM 611 N N . CYS A 1 82 ? -7.173 5.887 20.584 1.00 82.38 82 CYS A N 1
ATOM 612 C CA . CYS A 1 82 ? -7.585 7.072 19.825 1.00 82.38 82 CYS A CA 1
ATOM 613 C C . CYS A 1 82 ? -8.683 6.794 18.780 1.00 82.38 82 CYS A C 1
ATOM 615 O O . CYS A 1 82 ? -8.954 7.649 17.944 1.00 82.38 82 CYS A O 1
ATOM 617 N N . GLY A 1 83 ? -9.296 5.604 18.791 1.00 87.81 83 GLY A N 1
ATOM 618 C CA . GLY A 1 83 ? -10.387 5.245 17.876 1.00 87.81 83 GLY A CA 1
ATOM 619 C C . GLY A 1 83 ? -9.940 4.736 16.500 1.00 87.81 83 GLY A C 1
ATOM 620 O O . GLY A 1 83 ? -10.793 4.400 15.676 1.00 87.81 83 GLY A O 1
ATOM 621 N N . GLY A 1 84 ? -8.628 4.636 16.262 1.00 93.88 84 GLY A N 1
ATOM 622 C CA . GLY A 1 84 ? -8.048 3.997 15.081 1.00 93.88 84 GLY A CA 1
ATOM 623 C C . GLY A 1 84 ? -8.006 2.469 15.182 1.00 93.88 84 GLY A C 1
ATOM 624 O O . GLY A 1 84 ? -8.321 1.871 16.216 1.00 93.88 84 GLY A O 1
ATOM 625 N N . VAL A 1 85 ? -7.587 1.827 14.093 1.00 96.25 85 VAL A N 1
ATOM 626 C CA . VAL A 1 85 ? -7.469 0.369 13.978 1.00 96.25 85 VAL A CA 1
ATOM 627 C C . VAL A 1 85 ? -6.140 0.016 13.321 1.00 96.25 85 VAL A C 1
ATOM 629 O O . VAL A 1 85 ? -5.856 0.440 12.208 1.00 96.25 85 VAL A O 1
ATOM 632 N N . ILE A 1 86 ? -5.325 -0.797 13.987 1.00 97.00 86 ILE A N 1
ATOM 633 C CA . ILE A 1 86 ? -4.154 -1.435 13.380 1.00 97.00 86 ILE A CA 1
ATOM 634 C C . ILE A 1 86 ? -4.624 -2.719 12.705 1.00 97.00 86 ILE A C 1
ATOM 636 O O . ILE A 1 86 ? -5.218 -3.575 13.360 1.00 97.00 86 ILE A O 1
ATOM 640 N N . VAL A 1 87 ? -4.355 -2.861 11.411 1.00 98.06 87 VAL A N 1
ATOM 641 C CA . VAL A 1 87 ? -4.781 -4.020 10.619 1.00 98.06 87 VAL A CA 1
ATOM 642 C C . VAL A 1 87 ? -3.559 -4.841 10.252 1.00 98.06 87 VAL A C 1
ATOM 644 O O . VAL A 1 87 ? -2.667 -4.336 9.584 1.00 98.06 87 VAL A O 1
ATOM 647 N N . GLU A 1 88 ? -3.505 -6.112 10.638 1.00 98.31 88 GLU A N 1
ATOM 648 C CA . GLU A 1 88 ? -2.511 -7.026 10.080 1.00 98.31 88 GLU A CA 1
ATOM 649 C C . GLU A 1 88 ? -2.837 -7.300 8.609 1.00 98.31 88 GLU A C 1
ATOM 651 O O . GLU A 1 88 ? -3.949 -7.698 8.287 1.00 98.31 88 GLU A O 1
ATOM 656 N N . VAL A 1 89 ? -1.869 -7.133 7.713 1.00 98.69 89 VAL A N 1
ATOM 657 C CA . VAL A 1 89 ? -2.014 -7.446 6.290 1.00 98.69 89 VAL A CA 1
ATOM 658 C C . VAL A 1 89 ? -0.848 -8.321 5.862 1.00 98.69 89 VAL A C 1
ATOM 660 O O . VAL A 1 89 ? 0.318 -7.989 6.086 1.00 98.69 89 VAL A O 1
ATOM 663 N N . THR A 1 90 ? -1.161 -9.453 5.237 1.00 98.75 90 THR A N 1
ATOM 664 C CA . THR A 1 90 ? -0.170 -10.329 4.607 1.00 98.75 90 THR A CA 1
ATOM 665 C C . THR A 1 90 ? -0.232 -10.135 3.096 1.00 98.75 90 THR A C 1
ATOM 667 O O . THR A 1 90 ? -1.290 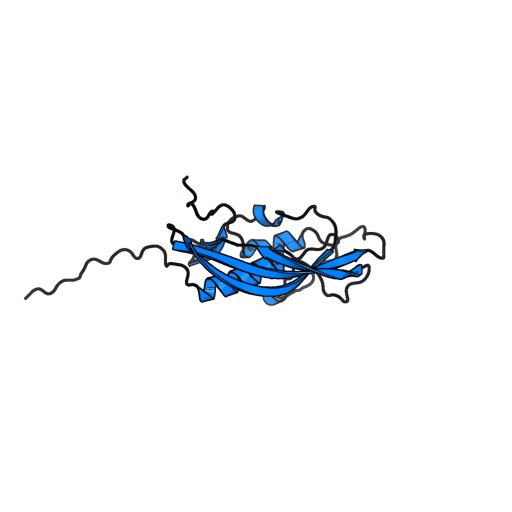-10.295 2.496 1.00 98.75 90 THR A O 1
ATOM 670 N N . ALA A 1 91 ? 0.887 -9.773 2.479 1.00 98.50 91 ALA A N 1
ATOM 671 C CA . ALA A 1 91 ? 0.990 -9.474 1.058 1.00 98.50 91 ALA A CA 1
ATOM 672 C C . ALA A 1 91 ? 1.968 -10.424 0.365 1.00 98.50 91 ALA A C 1
ATOM 674 O O . ALA A 1 91 ? 3.027 -10.737 0.912 1.00 98.50 91 ALA A O 1
ATOM 675 N N . ARG A 1 92 ? 1.630 -10.874 -0.845 1.00 98.38 92 ARG A N 1
ATOM 676 C CA . ARG A 1 92 ? 2.553 -11.597 -1.724 1.00 98.38 92 ARG A CA 1
ATOM 677 C C . ARG A 1 92 ? 3.245 -10.583 -2.620 1.00 98.38 92 ARG A C 1
ATOM 679 O O . ARG A 1 92 ? 2.583 -9.937 -3.425 1.00 98.38 92 ARG A O 1
ATOM 686 N N . VAL A 1 93 ? 4.550 -10.423 -2.452 1.00 97.75 93 VAL A N 1
ATOM 687 C CA . VAL A 1 93 ? 5.357 -9.420 -3.151 1.00 97.75 93 VAL A CA 1
ATOM 688 C C . VAL A 1 93 ? 6.236 -10.124 -4.169 1.00 97.75 93 VAL A C 1
ATOM 690 O O . VAL A 1 93 ? 7.040 -10.972 -3.788 1.00 97.75 93 VAL A O 1
ATOM 693 N N . ARG A 1 94 ? 6.107 -9.763 -5.443 1.00 96.75 94 ARG A N 1
ATOM 694 C CA . ARG A 1 94 ? 6.990 -10.179 -6.532 1.00 96.75 94 ARG A CA 1
ATOM 695 C C . ARG A 1 94 ? 8.064 -9.128 -6.757 1.00 96.75 94 ARG A C 1
ATOM 697 O O . ARG A 1 94 ? 7.762 -7.953 -6.962 1.00 96.75 94 ARG A O 1
ATOM 704 N N . THR A 1 95 ? 9.313 -9.567 -6.773 1.00 95.38 95 THR A N 1
ATOM 705 C CA . THR A 1 95 ? 10.451 -8.729 -7.165 1.00 95.38 95 THR A CA 1
ATOM 706 C C . THR A 1 95 ? 10.721 -8.848 -8.663 1.00 95.38 95 THR A C 1
ATOM 708 O O . THR A 1 95 ? 10.275 -9.796 -9.313 1.00 95.38 95 THR A O 1
ATOM 711 N N . PHE A 1 96 ? 11.450 -7.887 -9.227 1.00 95.31 96 PHE A N 1
ATOM 712 C CA . PHE A 1 96 ? 11.867 -7.916 -10.626 1.00 95.31 96 PHE A CA 1
ATOM 713 C C . PHE A 1 96 ? 13.377 -7.736 -10.743 1.00 95.31 96 PHE A C 1
ATOM 715 O O . PHE A 1 96 ? 13.997 -6.964 -10.010 1.00 95.31 96 PHE A O 1
ATOM 722 N N . ARG A 1 97 ? 13.966 -8.421 -11.723 1.00 94.44 97 ARG A N 1
ATOM 723 C CA . ARG A 1 97 ? 15.357 -8.230 -12.124 1.00 94.44 97 ARG A CA 1
ATOM 724 C C . ARG A 1 97 ? 15.411 -7.353 -13.368 1.00 94.44 97 ARG A C 1
ATOM 726 O O . ARG A 1 97 ? 14.753 -7.641 -14.365 1.00 94.44 97 ARG A O 1
ATOM 733 N N . ARG A 1 98 ? 16.239 -6.313 -13.324 1.00 93.81 98 ARG A N 1
ATOM 734 C CA . ARG A 1 98 ? 16.500 -5.441 -14.469 1.00 93.81 98 ARG A CA 1
ATOM 735 C C . ARG A 1 98 ? 17.231 -6.203 -15.583 1.00 93.81 98 ARG A C 1
ATOM 737 O O . ARG A 1 98 ? 18.189 -6.929 -15.310 1.00 93.81 98 ARG A O 1
ATOM 744 N N . THR A 1 99 ? 16.792 -6.024 -16.827 1.00 94.56 99 THR A N 1
ATOM 745 C CA . THR A 1 99 ? 17.388 -6.636 -18.032 1.00 94.56 99 THR A CA 1
ATOM 746 C C . THR A 1 99 ? 17.982 -5.627 -19.008 1.00 94.56 99 THR A C 1
ATOM 748 O O . THR A 1 99 ? 18.766 -6.017 -19.871 1.00 94.56 99 THR A O 1
ATOM 751 N N . SER A 1 100 ? 17.667 -4.341 -18.858 1.00 88.75 100 SER A N 1
ATOM 752 C CA . SER A 1 100 ? 18.235 -3.247 -19.650 1.00 88.75 100 SER A CA 1
ATOM 753 C C . SER A 1 100 ? 18.732 -2.115 -18.748 1.00 88.75 100 SER A C 1
ATOM 755 O O . SER A 1 100 ? 18.221 -1.972 -17.635 1.00 88.75 100 SER A O 1
ATOM 757 N N . PRO A 1 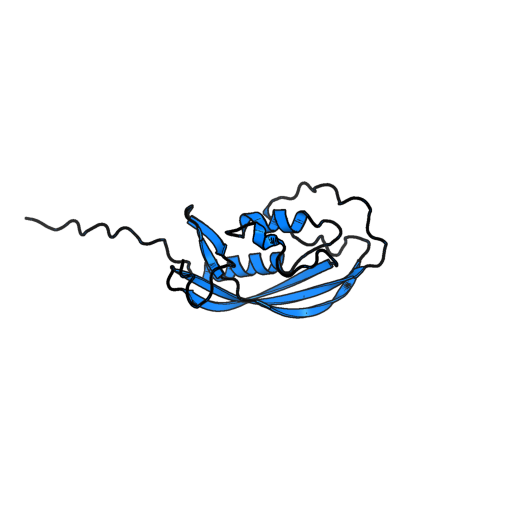101 ? 19.681 -1.276 -19.203 1.00 88.75 101 PRO A N 1
ATOM 758 C CA . PRO A 1 101 ? 20.084 -0.078 -18.470 1.00 88.75 101 PRO A CA 1
ATOM 759 C C . PRO A 1 101 ? 18.887 0.782 -18.056 1.00 88.75 101 PRO A C 1
ATOM 761 O O . PRO A 1 101 ? 17.840 0.769 -18.712 1.00 88.75 101 PRO A O 1
ATOM 764 N N . ARG A 1 102 ? 19.049 1.512 -16.950 1.00 86.00 102 ARG A N 1
ATOM 765 C CA . ARG A 1 102 ? 18.048 2.472 -16.486 1.00 86.00 102 ARG A CA 1
ATOM 766 C C . ARG A 1 102 ? 17.889 3.586 -17.531 1.00 86.00 102 ARG A C 1
ATOM 768 O O . ARG A 1 102 ? 18.910 4.102 -17.978 1.00 86.00 102 ARG A O 1
ATOM 775 N N . PRO A 1 103 ? 16.657 3.946 -17.925 1.00 83.88 103 PRO A N 1
ATOM 776 C CA . PRO A 1 103 ? 16.421 5.105 -18.774 1.00 83.88 103 PRO A CA 1
ATOM 777 C C . PRO A 1 103 ? 16.899 6.395 -18.097 1.00 83.88 103 PRO A C 1
ATOM 779 O O . PRO A 1 103 ? 16.732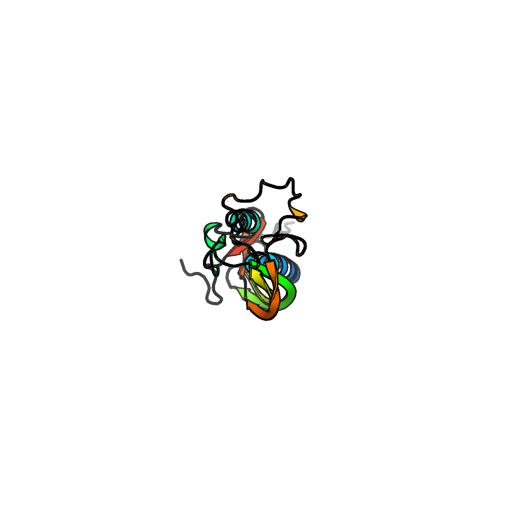 6.565 -16.889 1.00 83.88 103 PRO A O 1
ATOM 782 N N . ASP A 1 104 ? 17.438 7.326 -18.884 1.00 82.94 104 ASP A N 1
ATOM 783 C CA . ASP A 1 104 ? 17.884 8.636 -18.383 1.00 82.94 104 ASP A CA 1
ATOM 784 C C . ASP A 1 104 ? 16.716 9.555 -17.992 1.00 82.94 104 ASP A C 1
ATOM 786 O O . ASP A 1 104 ? 16.895 10.523 -17.253 1.00 82.94 104 ASP A O 1
ATOM 790 N N . GLN A 1 105 ? 15.515 9.269 -18.499 1.00 81.44 105 GLN A N 1
ATOM 791 C CA . GLN A 1 105 ? 14.311 10.057 -18.263 1.00 81.44 105 GLN A CA 1
ATOM 792 C C . GLN A 1 105 ? 13.212 9.177 -17.682 1.00 81.44 105 GLN A C 1
ATOM 794 O O . GLN A 1 105 ? 12.987 8.058 -18.151 1.00 81.44 105 GLN A O 1
ATOM 799 N N . ALA A 1 106 ? 12.517 9.714 -16.679 1.00 77.81 106 ALA A N 1
ATOM 800 C CA . ALA A 1 106 ? 11.298 9.111 -16.169 1.00 77.81 106 ALA A CA 1
ATOM 801 C C . ALA A 1 106 ? 10.230 9.066 -17.280 1.00 77.81 106 ALA A C 1
ATOM 803 O O . ALA A 1 106 ? 10.216 9.939 -18.158 1.00 77.81 106 ALA A O 1
ATOM 804 N N . PRO A 1 107 ? 9.339 8.062 -17.264 1.00 77.25 107 PRO A N 1
ATOM 805 C CA . PRO A 1 107 ? 8.230 8.001 -18.202 1.00 77.25 107 PRO A CA 1
ATOM 806 C C . PRO A 1 107 ? 7.349 9.253 -18.093 1.00 77.25 107 PRO A C 1
ATOM 808 O O . PRO A 1 107 ? 7.185 9.835 -17.022 1.00 77.25 107 PRO A O 1
ATOM 811 N N . ALA A 1 108 ? 6.772 9.671 -19.221 1.00 74.88 108 ALA A N 1
ATOM 812 C CA . ALA A 1 108 ? 5.798 10.754 -19.217 1.00 74.88 108 ALA A CA 1
ATOM 813 C C . ALA A 1 108 ? 4.576 10.359 -18.361 1.00 74.88 108 ALA A C 1
ATOM 815 O O . ALA A 1 108 ? 4.180 9.188 -18.393 1.00 74.88 108 ALA A O 1
ATOM 816 N N . PRO A 1 109 ? 3.948 11.307 -17.639 1.00 67.69 109 PRO A N 1
ATOM 817 C CA . PRO A 1 109 ? 2.741 11.026 -16.876 1.00 67.69 109 PRO A CA 1
ATOM 818 C C . PRO A 1 109 ? 1.666 10.450 -17.799 1.00 67.69 109 PRO A C 1
ATOM 820 O O . PRO A 1 109 ? 1.238 11.104 -18.750 1.00 67.69 109 PRO A O 1
ATOM 823 N N . ALA A 1 110 ? 1.236 9.219 -17.535 1.00 64.00 110 ALA A N 1
ATOM 824 C CA . ALA A 1 110 ? 0.063 8.677 -18.202 1.00 64.00 110 ALA A CA 1
ATOM 825 C C . ALA A 1 110 ? -1.184 9.405 -17.679 1.00 64.00 110 ALA A C 1
ATOM 827 O O . ALA A 1 110 ? -1.292 9.645 -16.472 1.00 64.00 110 ALA A O 1
ATOM 828 N N . GLU A 1 111 ? -2.142 9.703 -18.561 1.00 57.59 111 GLU A N 1
ATOM 829 C CA . GLU A 1 111 ? -3.503 10.097 -18.177 1.00 57.59 111 GLU A CA 1
ATOM 830 C C . GLU A 1 111 ? -4.203 8.893 -17.522 1.00 57.59 111 GLU A C 1
ATOM 832 O O . GLU A 1 111 ? -5.010 8.195 -18.128 1.00 57.59 111 GLU A O 1
ATOM 837 N N . ALA A 1 112 ? -3.811 8.574 -16.290 1.00 60.88 112 ALA A N 1
ATOM 838 C CA . ALA A 1 112 ? -4.380 7.489 -15.510 1.00 60.88 112 ALA A CA 1
ATOM 839 C C . ALA A 1 112 ? -5.526 8.036 -14.660 1.00 60.88 112 ALA A C 1
ATOM 841 O O . ALA A 1 112 ? -5.369 9.045 -13.967 1.00 60.88 112 ALA A O 1
ATOM 842 N N . HIS A 1 113 ? -6.668 7.349 -14.664 1.00 58.50 113 HIS A N 1
ATOM 843 C CA . HIS A 1 113 ? -7.707 7.626 -13.682 1.00 58.50 113 HIS A CA 1
ATOM 844 C C . HIS A 1 113 ? -7.148 7.349 -12.276 1.00 58.50 113 HIS A C 1
ATOM 846 O O . HIS A 1 113 ? -6.315 6.460 -12.097 1.00 58.50 113 HIS A O 1
ATOM 852 N N . ALA A 1 114 ? -7.614 8.060 -11.244 1.00 58.94 114 ALA A N 1
ATOM 853 C CA . ALA A 1 114 ? -7.126 7.865 -9.870 1.00 58.94 114 ALA A CA 1
ATOM 854 C C . ALA A 1 114 ? -7.296 6.415 -9.359 1.00 58.94 114 ALA A C 1
ATOM 856 O O . ALA A 1 114 ? -6.589 5.987 -8.449 1.00 58.94 114 ALA A O 1
ATOM 857 N N . ALA A 1 115 ? -8.224 5.661 -9.958 1.00 59.09 115 ALA A N 1
ATOM 858 C CA . ALA A 1 115 ? -8.445 4.239 -9.689 1.00 59.09 115 ALA A CA 1
ATOM 859 C C . ALA A 1 115 ? -7.387 3.310 -10.322 1.00 59.09 115 ALA A C 1
ATOM 861 O O . ALA A 1 115 ? -7.196 2.204 -9.830 1.00 59.09 115 ALA A O 1
ATOM 862 N N . ASP A 1 116 ? -6.683 3.770 -11.359 1.00 67.31 116 ASP A N 1
ATOM 863 C CA . ASP A 1 116 ? -5.643 3.021 -12.081 1.00 67.31 116 ASP A CA 1
ATOM 864 C C . ASP A 1 116 ? -4.228 3.367 -11.581 1.00 67.31 116 ASP A C 1
ATOM 866 O O . ASP A 1 116 ? -3.215 2.876 -12.091 1.00 67.31 116 ASP A O 1
ATOM 870 N N . ALA A 1 117 ? -4.135 4.269 -10.602 1.00 71.94 117 ALA A N 1
ATOM 871 C CA . ALA A 1 117 ? -2.876 4.758 -10.076 1.00 71.94 117 ALA A CA 1
ATOM 872 C C . ALA A 1 117 ? -2.198 3.678 -9.213 1.00 71.94 117 ALA A C 1
ATOM 874 O O . ALA A 1 117 ? -2.623 3.418 -8.092 1.00 71.94 117 ALA A O 1
ATOM 875 N N . SER A 1 118 ? -1.134 3.077 -9.754 1.00 86.31 118 SER A N 1
ATOM 876 C CA . SER A 1 118 ? -0.274 2.098 -9.078 1.00 86.31 118 SER A CA 1
ATOM 877 C C . SER A 1 118 ? 1.167 2.605 -8.979 1.00 86.31 118 SER A C 1
ATOM 879 O O . SER A 1 118 ? 1.674 3.231 -9.919 1.00 86.31 118 SER A O 1
ATOM 881 N N . CYS A 1 119 ? 1.837 2.309 -7.863 1.00 92.00 119 CYS A N 1
ATOM 882 C CA . CYS A 1 119 ? 3.250 2.620 -7.622 1.00 92.00 119 CYS A CA 1
ATOM 883 C C . CYS A 1 119 ? 4.212 1.825 -8.519 1.00 92.00 119 CYS A C 1
ATOM 885 O O . CYS A 1 119 ? 5.358 2.230 -8.698 1.00 92.00 119 CYS A O 1
ATOM 887 N N . CYS A 1 120 ? 3.776 0.679 -9.052 1.00 92.00 120 CYS A N 1
ATOM 888 C CA . CYS A 1 120 ? 4.550 -0.140 -9.988 1.00 92.00 120 CYS A CA 1
ATOM 889 C C . CYS A 1 120 ? 3.811 -0.244 -11.331 1.00 92.00 120 CYS A C 1
ATOM 891 O O . CYS A 1 120 ? 2.613 -0.567 -11.336 1.00 92.00 120 CYS A O 1
ATOM 893 N N . PRO A 1 121 ? 4.488 -0.038 -12.474 1.00 86.25 121 PRO A N 1
ATOM 894 C CA . PRO A 1 121 ? 3.859 -0.154 -13.782 1.00 86.25 121 PRO A CA 1
ATOM 895 C C . PRO A 1 121 ? 3.478 -1.613 -14.103 1.00 86.25 121 PRO A C 1
ATOM 897 O O . PRO A 1 121 ? 3.942 -2.529 -13.416 1.00 86.25 121 PRO A O 1
ATOM 900 N N . PRO A 1 122 ? 2.628 -1.852 -15.125 1.00 82.50 122 PRO A N 1
ATOM 901 C CA . PRO A 1 122 ? 2.227 -3.191 -15.560 1.00 82.50 122 PRO A CA 1
ATOM 902 C C . PRO A 1 122 ? 3.404 -4.133 -15.842 1.00 82.50 122 PRO A C 1
ATOM 904 O O . PRO A 1 122 ? 4.467 -3.698 -16.274 1.00 82.50 122 PRO A O 1
ATOM 907 N N . ASP A 1 123 ? 3.183 -5.442 -15.695 1.00 79.94 123 ASP A N 1
ATOM 908 C CA . ASP A 1 123 ? 4.193 -6.480 -15.965 1.00 79.94 123 ASP A CA 1
ATOM 909 C C . ASP A 1 123 ? 4.673 -6.477 -17.429 1.00 79.94 123 ASP A C 1
ATOM 911 O O . ASP A 1 123 ? 5.754 -6.975 -17.729 1.00 79.94 123 ASP A O 1
ATOM 915 N N . SER A 1 124 ? 3.884 -5.901 -18.342 1.00 79.12 124 SER A N 1
ATOM 916 C CA . SER A 1 124 ? 4.250 -5.704 -19.746 1.00 79.12 124 SER A CA 1
ATOM 917 C C . SER A 1 124 ? 5.271 -4.583 -19.967 1.00 79.12 124 SER A C 1
ATOM 919 O O . SER A 1 124 ? 5.735 -4.409 -21.094 1.00 79.12 124 SER A O 1
ATOM 921 N N . SER A 1 125 ? 5.604 -3.796 -18.940 1.00 82.06 125 SER A N 1
ATOM 922 C CA . SER A 1 125 ? 6.593 -2.728 -19.058 1.00 82.06 125 SER A CA 1
ATOM 923 C C . SER A 1 125 ? 7.993 -3.301 -19.306 1.00 82.06 125 SER A C 1
ATOM 925 O O . SER A 1 125 ? 8.442 -4.171 -18.555 1.00 82.06 125 SER A O 1
ATOM 927 N N . PRO A 1 126 ? 8.710 -2.814 -20.336 1.00 85.50 126 PRO A N 1
ATOM 928 C CA . PRO A 1 126 ? 9.985 -3.385 -20.761 1.00 85.50 126 PRO A CA 1
ATOM 929 C C . PRO A 1 126 ? 11.101 -3.160 -19.732 1.00 85.50 126 PRO A C 1
ATOM 931 O O . PRO A 1 126 ? 10.973 -2.365 -18.804 1.00 85.50 126 PRO A O 1
ATOM 934 N N . GLY A 1 127 ? 12.228 -3.849 -19.932 1.00 90.56 127 GLY A N 1
ATOM 935 C CA . GLY A 1 127 ? 13.467 -3.642 -19.167 1.00 90.56 127 GLY A CA 1
ATOM 936 C C . GLY A 1 127 ? 13.561 -4.404 -17.846 1.00 90.56 127 GLY A C 1
ATOM 937 O O . GLY A 1 127 ? 14.561 -4.285 -17.134 1.00 90.56 127 GLY A O 1
ATOM 938 N N . TRP A 1 128 ? 12.551 -5.219 -17.539 1.00 94.00 128 TRP A N 1
ATOM 939 C CA . TRP A 1 128 ? 12.456 -5.996 -16.311 1.00 94.00 128 TRP A CA 1
ATOM 940 C C . TRP A 1 128 ? 11.915 -7.393 -16.591 1.00 94.00 128 TRP A C 1
ATOM 942 O O . TRP A 1 128 ? 11.082 -7.582 -17.473 1.00 94.00 128 TRP A O 1
ATOM 952 N N . VAL A 1 129 ? 12.375 -8.373 -15.818 1.00 94.06 129 VAL A N 1
ATOM 953 C CA . VAL A 1 129 ? 11.801 -9.722 -15.794 1.00 94.06 129 VAL A CA 1
ATOM 954 C C . VAL A 1 129 ? 11.361 -10.074 -14.374 1.00 94.06 129 VAL A C 1
ATOM 956 O O . VAL A 1 129 ? 12.078 -9.737 -13.425 1.00 94.06 129 VAL A O 1
ATOM 959 N N . PRO A 1 130 ? 10.206 -10.739 -14.201 1.00 93.62 130 PRO A N 1
ATOM 960 C CA . PRO A 1 130 ? 9.783 -11.263 -12.909 1.00 93.62 130 PRO A CA 1
ATOM 961 C C . PRO A 1 130 ? 10.852 -12.142 -12.255 1.00 93.62 130 PRO A C 1
ATOM 963 O O . PRO A 1 130 ? 11.475 -12.971 -12.918 1.00 93.62 130 PRO A O 1
ATOM 966 N N . ALA A 1 131 ? 11.031 -11.975 -10.950 1.00 93.50 131 ALA A N 1
ATOM 967 C CA . ALA A 1 131 ? 11.857 -12.825 -10.105 1.00 93.50 131 ALA A CA 1
ATOM 968 C C . ALA A 1 131 ? 10.981 -13.505 -9.034 1.00 93.50 131 ALA A C 1
ATOM 970 O O . ALA A 1 131 ? 9.781 -13.715 -9.232 1.00 93.50 131 ALA A O 1
ATOM 971 N N . GLU A 1 132 ? 11.581 -13.905 -7.915 1.00 93.81 132 GLU A N 1
ATOM 972 C CA . GLU A 1 132 ? 10.880 -14.614 -6.848 1.00 93.81 132 GLU A CA 1
ATOM 973 C C . GLU A 1 132 ? 9.802 -13.749 -6.183 1.00 93.81 132 GLU A C 1
ATOM 975 O O . GLU A 1 132 ? 9.906 -12.517 -6.094 1.00 93.81 132 GLU A O 1
ATOM 980 N N . ALA A 1 133 ? 8.768 -14.436 -5.692 1.00 96.94 133 ALA A N 1
ATOM 981 C CA . ALA A 1 133 ? 7.709 -13.848 -4.893 1.00 96.94 133 ALA A CA 1
ATOM 982 C C . ALA A 1 133 ? 7.755 -14.390 -3.462 1.00 96.94 133 ALA A C 1
ATOM 984 O O . ALA A 1 133 ? 7.847 -15.601 -3.256 1.00 96.94 133 ALA A O 1
ATOM 985 N N . ALA A 1 134 ? 7.637 -13.499 -2.483 1.00 98.00 134 ALA A N 1
ATOM 986 C CA . ALA A 1 134 ? 7.676 -13.830 -1.065 1.00 98.00 134 ALA A CA 1
ATOM 987 C C . ALA A 1 134 ? 6.472 -13.242 -0.322 1.00 98.00 134 ALA A C 1
ATOM 989 O O . ALA A 1 134 ? 5.913 -12.215 -0.708 1.00 98.00 134 ALA A O 1
ATOM 990 N N . TRP A 1 135 ? 6.077 -13.891 0.771 1.00 98.44 135 TRP A N 1
ATOM 991 C CA . TRP A 1 135 ? 5.054 -13.363 1.668 1.00 98.44 135 TRP A CA 1
ATOM 992 C C . TRP A 1 135 ? 5.679 -12.388 2.663 1.00 98.44 135 TRP A C 1
ATOM 994 O O . TRP A 1 135 ? 6.651 -12.716 3.336 1.00 98.44 135 TRP A O 1
ATOM 1004 N N . THR A 1 136 ? 5.096 -11.200 2.776 1.00 97.56 136 THR A N 1
ATOM 1005 C CA . THR A 1 136 ? 5.493 -10.153 3.721 1.00 97.56 136 THR A CA 1
ATOM 1006 C C . THR A 1 136 ? 4.296 -9.768 4.575 1.00 97.56 136 THR A C 1
ATOM 1008 O O . THR A 1 136 ? 3.179 -9.663 4.074 1.00 97.56 136 THR A O 1
ATOM 1011 N N . ARG A 1 137 ? 4.514 -9.555 5.873 1.00 97.75 137 ARG A N 1
ATOM 1012 C CA . ARG A 1 137 ? 3.477 -9.104 6.804 1.00 97.75 137 ARG A CA 1
ATOM 1013 C C . ARG A 1 137 ? 3.771 -7.685 7.265 1.00 97.75 137 ARG A C 1
ATOM 1015 O O . ARG A 1 137 ? 4.892 -7.385 7.661 1.00 97.75 137 ARG A O 1
ATOM 1022 N N . VAL A 1 138 ? 2.744 -6.848 7.262 1.00 96.56 138 VAL A N 1
ATOM 1023 C CA . VAL A 1 138 ? 2.778 -5.471 7.761 1.00 96.56 138 VAL A CA 1
ATOM 1024 C C . VAL A 1 138 ? 1.528 -5.197 8.592 1.00 96.56 138 VAL A C 1
ATOM 1026 O O . VAL A 1 138 ? 0.554 -5.942 8.517 1.00 96.56 138 VAL A O 1
ATOM 1029 N N . ALA A 1 139 ? 1.565 -4.157 9.421 1.00 97.06 139 ALA A N 1
ATOM 1030 C CA . ALA A 1 139 ? 0.458 -3.807 10.306 1.00 97.06 139 ALA A CA 1
ATOM 1031 C C . ALA A 1 139 ? 0.149 -2.301 10.243 1.00 97.06 139 ALA A C 1
ATOM 1033 O O . ALA A 1 139 ? 0.463 -1.583 11.195 1.00 97.06 139 ALA A O 1
ATOM 1034 N N . PRO A 1 140 ? -0.370 -1.785 9.111 1.00 96.88 140 PRO A N 1
ATOM 1035 C CA . PRO A 1 140 ? -0.664 -0.366 8.974 1.00 96.88 140 PRO A CA 1
ATOM 1036 C C . PRO A 1 140 ? -1.743 0.106 9.974 1.00 96.88 140 PRO A C 1
ATOM 1038 O O . PRO A 1 140 ? -2.792 -0.534 10.111 1.00 96.88 140 PRO A O 1
ATOM 1041 N N . PRO A 1 141 ? -1.507 1.232 10.662 1.00 96.88 141 PRO A N 1
ATOM 1042 C CA . PRO A 1 141 ? -2.502 1.910 11.489 1.00 96.88 141 PRO A CA 1
ATOM 1043 C C . PRO A 1 141 ? -3.442 2.775 10.642 1.00 96.88 141 PRO A C 1
ATOM 1045 O O . PRO A 1 141 ? -3.016 3.752 10.030 1.00 96.88 141 PRO A O 1
ATOM 1048 N N . VAL A 1 142 ? -4.729 2.446 10.654 1.00 97.69 142 VAL A N 1
ATOM 1049 C CA . VAL A 1 142 ? -5.799 3.200 9.995 1.00 97.69 142 VAL A CA 1
ATOM 1050 C C . VAL A 1 142 ? -6.469 4.137 10.997 1.00 97.69 142 VAL A C 1
ATOM 1052 O O . VAL A 1 142 ? -6.822 3.735 12.109 1.00 97.69 142 VAL A O 1
ATOM 1055 N N . VAL A 1 143 ? -6.672 5.388 10.601 1.00 96.06 143 VAL A N 1
ATOM 1056 C CA . VAL A 1 143 ? -7.300 6.434 11.413 1.00 96.06 143 VAL A CA 1
ATOM 1057 C C . VAL A 1 143 ? -8.340 7.201 10.608 1.00 96.06 143 VAL A C 1
ATOM 1059 O O . VAL A 1 143 ? -8.239 7.308 9.388 1.00 96.06 143 VAL A O 1
ATOM 1062 N N . ARG A 1 144 ? -9.306 7.783 11.319 1.00 94.81 144 ARG A N 1
ATOM 1063 C CA . ARG A 1 144 ? -10.186 8.822 10.791 1.00 94.81 144 ARG A CA 1
ATOM 1064 C C . ARG A 1 144 ? -9.426 10.151 10.761 1.00 94.81 144 ARG A C 1
ATOM 1066 O O . ARG A 1 144 ? -8.790 10.530 11.753 1.00 94.81 144 ARG A O 1
ATOM 1073 N N . LEU A 1 145 ? -9.436 10.835 9.628 1.00 92.69 145 LEU A N 1
ATOM 1074 C CA . LEU A 1 145 ? -8.896 12.181 9.472 1.00 92.69 145 LEU A CA 1
ATOM 1075 C C . LEU A 1 145 ? -9.954 13.233 9.867 1.00 92.69 145 LEU A C 1
ATOM 1077 O O . LEU A 1 145 ? -11.133 12.897 9.985 1.00 92.69 145 LEU A O 1
ATOM 1081 N N . PRO A 1 146 ? -9.564 14.499 10.122 1.00 90.12 146 PRO A N 1
ATOM 1082 C CA . PRO A 1 146 ? -10.509 15.546 10.531 1.00 90.12 146 PRO A CA 1
ATOM 1083 C C . PRO A 1 146 ? -11.620 15.847 9.515 1.00 90.12 146 PRO A C 1
ATOM 1085 O O . PRO A 1 146 ? -12.669 16.351 9.898 1.00 90.12 146 PRO A O 1
ATOM 1088 N N . ASP A 1 147 ? -11.388 15.552 8.238 1.00 91.06 147 ASP A N 1
ATOM 1089 C CA . ASP A 1 147 ? -12.355 15.673 7.142 1.00 91.06 147 ASP A CA 1
ATOM 1090 C C . ASP A 1 147 ? -13.294 14.457 7.018 1.00 91.06 147 ASP A C 1
ATOM 1092 O O . ASP A 1 147 ? -14.190 14.460 6.179 1.00 91.06 147 ASP A O 1
ATOM 1096 N N . GLY A 1 148 ? -13.123 13.436 7.867 1.00 91.31 148 GLY A N 1
ATOM 1097 C CA . GLY A 1 148 ? -13.908 12.200 7.854 1.00 91.31 148 GLY A CA 1
ATOM 1098 C C . GLY A 1 148 ? -13.324 11.089 6.973 1.00 91.31 148 GLY A C 1
ATOM 1099 O O . GLY A 1 148 ? -13.767 9.940 7.063 1.00 91.31 148 GLY A O 1
ATOM 1100 N N . GLU A 1 149 ? -12.289 11.373 6.183 1.00 94.56 149 GLU A N 1
ATOM 1101 C CA . GLU A 1 149 ? -11.647 10.370 5.335 1.00 94.56 149 GLU A CA 1
ATOM 1102 C C . GLU A 1 149 ? -10.783 9.395 6.148 1.00 94.56 149 GLU A C 1
ATOM 1104 O O . GLU A 1 149 ? -10.439 9.625 7.314 1.00 94.56 149 GLU A O 1
ATOM 1109 N N . LEU A 1 150 ? -10.437 8.262 5.537 1.00 96.81 150 LEU A N 1
ATOM 1110 C CA . LEU A 1 150 ? -9.461 7.332 6.104 1.00 96.81 150 LEU A CA 1
ATOM 1111 C C . LEU A 1 150 ? -8.037 7.763 5.753 1.00 96.81 150 LEU A C 1
ATOM 1113 O O . LEU A 1 150 ? -7.754 8.178 4.634 1.00 96.81 150 LEU A O 1
ATOM 1117 N N . GLY A 1 151 ? -7.118 7.585 6.698 1.00 97.06 151 GLY A N 1
ATOM 1118 C CA . GLY A 1 151 ? -5.688 7.771 6.473 1.00 97.06 151 GLY A CA 1
ATOM 1119 C C . GLY A 1 151 ? -4.851 6.732 7.209 1.00 97.06 151 GLY A C 1
ATOM 1120 O O . GLY A 1 151 ? -5.281 6.162 8.213 1.00 97.06 151 GLY A O 1
ATOM 1121 N N . ILE A 1 152 ? -3.637 6.492 6.718 1.00 97.62 152 ILE A N 1
ATOM 1122 C CA . ILE A 1 152 ? -2.610 5.720 7.414 1.00 97.62 152 ILE A CA 1
ATOM 1123 C C . ILE A 1 152 ? -1.727 6.666 8.220 1.00 97.62 152 ILE A C 1
ATOM 1125 O O . ILE A 1 152 ? -1.094 7.568 7.670 1.00 97.62 152 ILE A O 1
ATOM 1129 N N . ASP A 1 153 ? -1.653 6.436 9.526 1.00 95.69 153 ASP A N 1
ATOM 1130 C CA . ASP A 1 153 ? -0.837 7.229 10.445 1.00 95.69 153 ASP A CA 1
ATOM 1131 C C . ASP A 1 153 ? 0.359 6.425 10.938 1.00 95.69 153 ASP A C 1
ATOM 1133 O O . ASP A 1 153 ? 0.315 5.813 11.999 1.00 95.69 153 ASP A O 1
ATOM 1137 N N . LEU A 1 154 ? 1.447 6.416 10.171 1.00 91.69 154 LEU A N 1
ATOM 1138 C CA . LEU A 1 154 ? 2.628 5.599 10.473 1.00 91.69 154 LEU A CA 1
ATOM 1139 C C . LEU A 1 154 ? 3.318 5.953 11.807 1.00 91.69 154 LEU A C 1
ATOM 1141 O O . LEU A 1 154 ? 4.143 5.173 12.279 1.00 91.69 154 LEU A O 1
ATOM 1145 N N . ALA A 1 155 ? 2.982 7.088 12.431 1.00 87.75 155 ALA A N 1
ATOM 1146 C CA . ALA A 1 155 ? 3.448 7.432 13.773 1.00 87.75 155 ALA A CA 1
ATOM 1147 C C . ALA A 1 155 ? 2.604 6.774 14.881 1.00 87.75 155 ALA A C 1
ATOM 1149 O O . ALA A 1 155 ? 3.036 6.705 16.036 1.00 87.75 155 ALA A O 1
ATOM 1150 N N . LEU A 1 156 ? 1.404 6.287 14.557 1.00 82.00 156 LEU A N 1
ATOM 1151 C CA . LEU A 1 156 ? 0.531 5.613 15.502 1.00 82.00 156 LEU A CA 1
ATOM 1152 C C . LEU A 1 156 ? 1.061 4.213 15.812 1.00 82.00 156 LEU A C 1
ATOM 1154 O O . LEU A 1 156 ? 1.108 3.322 14.967 1.00 82.00 156 LEU A O 1
ATOM 1158 N N . THR A 1 157 ? 1.400 3.997 17.079 1.00 68.69 157 THR A N 1
ATOM 1159 C CA . THR A 1 157 ? 1.762 2.677 17.598 1.00 68.69 157 THR A CA 1
ATOM 1160 C C . THR A 1 157 ? 0.650 2.121 18.482 1.00 68.69 157 THR A C 1
ATOM 1162 O O . THR A 1 157 ? -0.169 2.865 19.028 1.00 68.69 157 THR A O 1
ATOM 1165 N N . ALA A 1 158 ? 0.642 0.801 18.687 1.00 58.50 158 ALA A N 1
ATOM 1166 C CA . ALA A 1 158 ? -0.335 0.116 19.539 1.00 58.50 158 ALA A CA 1
ATOM 1167 C C . ALA A 1 158 ? -0.370 0.626 20.997 1.00 58.50 158 ALA A C 1
ATOM 1169 O O . ALA A 1 158 ? -1.338 0.371 21.706 1.00 58.50 158 ALA A O 1
ATOM 1170 N N . ARG A 1 159 ? 0.661 1.355 21.453 1.00 56.53 159 ARG A N 1
ATOM 1171 C CA . ARG A 1 159 ? 0.720 1.949 22.801 1.00 56.53 159 ARG A CA 1
ATOM 1172 C C . ARG A 1 159 ? 0.136 3.365 22.885 1.00 56.53 159 ARG A C 1
ATOM 1174 O O . ARG A 1 159 ? 0.164 3.958 23.956 1.00 56.53 159 ARG A O 1
ATOM 1181 N N . GLY A 1 160 ? -0.430 3.876 21.791 1.00 47.28 160 GLY A N 1
ATOM 1182 C CA . GLY A 1 160 ? -0.898 5.253 21.688 1.00 47.28 160 GLY A CA 1
ATOM 1183 C C . GLY A 1 160 ? 0.265 6.208 21.427 1.00 47.28 160 GLY A C 1
ATOM 1184 O O . GLY A 1 160 ? 1.331 6.107 22.031 1.00 47.28 160 GLY A O 1
ATOM 1185 N N . SER A 1 161 ? 0.066 7.136 20.496 1.00 47.50 161 SER A N 1
ATOM 1186 C CA . SER A 1 161 ? 0.983 8.257 20.316 1.00 47.50 161 SER A CA 1
ATOM 1187 C C . SER A 1 161 ? 0.722 9.234 21.466 1.00 47.50 161 SER A C 1
ATOM 1189 O O . SER A 1 161 ? -0.238 9.995 21.419 1.00 47.50 161 SER A O 1
ATOM 1191 N N . GLN A 1 162 ? 1.498 9.147 22.550 1.00 39.19 162 GLN A N 1
ATOM 1192 C CA . GLN A 1 162 ? 1.544 10.223 23.539 1.00 39.19 162 GLN A CA 1
ATOM 1193 C C . GLN A 1 162 ? 2.366 11.362 22.933 1.00 39.19 162 GLN A C 1
ATOM 1195 O O . GLN A 1 162 ? 3.592 11.276 22.847 1.00 39.19 162 GLN A O 1
ATOM 1200 N N . ARG A 1 163 ? 1.678 12.406 22.481 1.00 36.72 163 ARG A N 1
ATOM 1201 C CA . ARG A 1 163 ? 2.224 13.756 22.362 1.00 36.72 163 ARG A CA 1
ATOM 1202 C C . ARG A 1 163 ? 1.284 14.709 23.071 1.00 36.72 163 ARG A C 1
ATOM 1204 O O . ARG A 1 163 ? 0.059 14.515 22.918 1.00 36.72 163 ARG A O 1
#

Radius of gyration: 19.38 Å; Cα contacts (8 Å, |Δi|>4): 299; chains: 1; bounding box: 65×33×52 Å